Protein AF-A0A9D7F342-F1 (afdb_monomer_lite)

pLDDT: mean 77.35, std 21.82, range [33.12, 98.31]

Structure (mmCIF, N/CA/C/O backbone):
data_AF-A0A9D7F342-F1
#
_entry.id   AF-A0A9D7F342-F1
#
loop_
_atom_site.group_PDB
_atom_site.id
_atom_site.type_symbol
_atom_site.label_atom_id
_atom_site.label_alt_id
_atom_site.label_comp_id
_atom_site.label_asym_id
_atom_site.label_entity_id
_atom_site.label_seq_id
_atom_site.pdbx_PDB_ins_code
_atom_site.Cartn_x
_atom_site.Cartn_y
_atom_site.Cartn_z
_atom_site.occupancy
_atom_site.B_iso_or_equiv
_atom_site.auth_seq_id
_atom_site.auth_comp_id
_atom_site.auth_asym_id
_atom_site.auth_atom_id
_atom_site.pdbx_PDB_model_num
ATOM 1 N N . MET A 1 1 ? 7.014 39.399 67.902 1.00 36.41 1 MET A N 1
ATOM 2 C CA . MET A 1 1 ? 8.310 38.991 67.309 1.00 36.41 1 MET A CA 1
ATOM 3 C C . MET A 1 1 ? 8.480 37.497 67.532 1.00 36.41 1 MET A C 1
ATOM 5 O O . MET A 1 1 ? 8.178 37.095 68.648 1.00 36.41 1 MET A O 1
ATOM 9 N N . PRO A 1 2 ? 9.044 36.706 66.601 1.00 53.97 2 PRO A N 1
ATOM 10 C CA . PRO A 1 2 ? 9.090 36.770 65.129 1.00 53.97 2 PRO A CA 1
ATOM 11 C C . PRO A 1 2 ? 8.292 35.551 64.545 1.00 53.97 2 PRO A C 1
ATOM 13 O O . PRO A 1 2 ? 7.607 34.894 65.309 1.00 53.97 2 PRO A O 1
ATOM 16 N N . PHE A 1 3 ? 8.200 35.167 63.267 1.00 37.75 3 PHE A N 1
ATOM 17 C CA . PHE A 1 3 ? 9.040 35.309 62.081 1.00 37.75 3 PHE A CA 1
ATOM 18 C C . PHE A 1 3 ? 8.163 35.149 60.809 1.00 37.75 3 PHE A C 1
ATOM 20 O O . PHE A 1 3 ? 7.115 34.511 60.828 1.00 37.75 3 PHE A O 1
ATOM 27 N N . ARG A 1 4 ? 8.602 35.792 59.726 1.00 39.81 4 ARG A N 1
ATOM 28 C CA . ARG A 1 4 ? 7.971 35.987 58.405 1.00 39.81 4 ARG A CA 1
ATOM 29 C C . ARG A 1 4 ? 7.915 34.723 57.528 1.00 39.81 4 ARG A C 1
ATOM 31 O O . ARG A 1 4 ? 8.878 33.968 57.550 1.00 39.81 4 ARG A O 1
ATOM 38 N N . SER A 1 5 ? 6.919 34.625 56.633 1.00 41.38 5 SER A N 1
ATOM 39 C CA . SER A 1 5 ? 7.100 34.275 55.199 1.00 41.38 5 SER A CA 1
ATOM 40 C C . SER A 1 5 ? 5.763 34.318 54.414 1.00 41.38 5 SER A C 1
ATOM 42 O O . SER A 1 5 ? 4.791 33.730 54.890 1.00 41.38 5 SER A O 1
ATOM 44 N N . PRO A 1 6 ? 5.672 34.985 53.241 1.00 46.59 6 PRO A N 1
ATOM 45 C CA . PRO A 1 6 ? 4.480 34.994 52.394 1.00 46.59 6 PRO A CA 1
ATOM 46 C C . PRO A 1 6 ? 4.500 33.836 51.378 1.00 46.59 6 PRO A C 1
ATOM 48 O O . PRO A 1 6 ? 5.488 33.621 50.678 1.00 46.59 6 PRO A O 1
ATOM 51 N N . LEU A 1 7 ? 3.386 33.107 51.266 1.00 40.12 7 LEU A N 1
ATOM 52 C CA . LEU A 1 7 ? 3.164 32.107 50.218 1.00 40.12 7 LEU A CA 1
ATOM 53 C C . LEU A 1 7 ? 3.003 32.810 48.863 1.00 40.12 7 LEU A C 1
ATOM 55 O O . LEU A 1 7 ? 2.008 33.481 48.598 1.00 40.12 7 LEU A O 1
ATOM 59 N N . PHE A 1 8 ? 4.021 32.663 48.022 1.00 39.22 8 PHE A N 1
ATOM 60 C CA . PHE A 1 8 ? 4.074 33.149 46.650 1.00 39.22 8 PHE A CA 1
ATOM 61 C C . PHE A 1 8 ? 3.270 32.183 45.759 1.00 39.22 8 PHE A C 1
ATOM 63 O O . PHE A 1 8 ? 3.747 31.100 45.426 1.00 39.22 8 PHE A O 1
ATOM 70 N N . TYR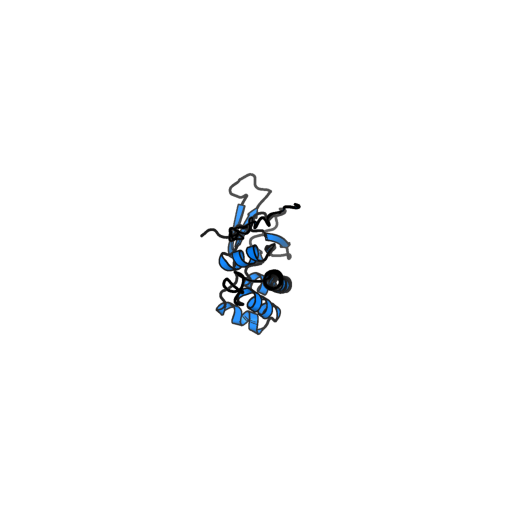 A 1 9 ? 2.033 32.539 45.404 1.00 34.66 9 TYR A N 1
ATOM 71 C CA . TYR A 1 9 ? 1.263 31.811 44.390 1.00 34.66 9 TYR A CA 1
ATOM 72 C C . TYR A 1 9 ? 1.824 32.148 43.004 1.00 34.66 9 TYR A C 1
ATOM 74 O O . TYR A 1 9 ? 1.570 33.224 42.465 1.00 34.66 9 TYR A O 1
ATOM 82 N N . TRP A 1 10 ? 2.582 31.227 42.411 1.00 35.66 10 TRP A N 1
ATOM 83 C CA . TRP A 1 10 ? 2.864 31.265 40.979 1.00 35.66 10 TRP A CA 1
ATOM 84 C C . TRP A 1 10 ? 1.613 30.823 40.212 1.00 35.66 10 TRP A C 1
ATOM 86 O O . TRP A 1 10 ? 1.302 29.638 40.130 1.00 35.66 10 TRP A O 1
ATOM 96 N N . LEU A 1 11 ? 0.900 31.790 39.635 1.00 37.50 11 LEU A N 1
ATOM 97 C CA . LEU A 1 11 ? -0.023 31.560 38.525 1.00 37.50 11 LEU A CA 1
ATOM 98 C C . LEU A 1 11 ? 0.813 31.207 37.286 1.00 37.50 11 LEU A C 1
ATOM 100 O O . LEU A 1 11 ? 1.276 32.087 36.563 1.00 37.50 11 LEU A O 1
ATOM 104 N N . LEU A 1 12 ? 1.026 29.915 37.042 1.00 37.03 12 LEU A N 1
ATOM 105 C CA . LEU A 1 12 ? 1.440 29.442 35.724 1.00 37.03 12 LEU A CA 1
ATOM 106 C C . LEU A 1 12 ? 0.206 29.453 34.820 1.00 37.03 12 LEU A C 1
ATOM 108 O O . LEU A 1 12 ? -0.571 28.503 34.779 1.00 37.03 12 LEU A O 1
ATOM 112 N N . ALA A 1 13 ? 0.024 30.559 34.102 1.00 41.50 13 ALA A N 1
ATOM 113 C CA . ALA A 1 13 ? -0.824 30.597 32.922 1.00 41.50 13 ALA A CA 1
ATOM 114 C C . ALA A 1 13 ? -0.181 29.703 31.849 1.00 41.50 13 ALA A C 1
ATOM 116 O O . ALA A 1 13 ? 0.681 30.138 31.084 1.00 41.50 13 ALA A O 1
ATOM 117 N N . GLY A 1 14 ? -0.562 28.426 31.836 1.00 33.12 14 GLY A N 1
ATOM 118 C CA . GLY A 1 14 ? -0.206 27.502 30.771 1.00 33.12 14 GLY A CA 1
ATOM 119 C C . GLY A 1 14 ? -0.876 27.951 29.480 1.00 33.12 14 GLY A C 1
ATOM 120 O O . GLY A 1 14 ? -2.090 27.837 29.329 1.00 33.12 14 GLY A O 1
ATOM 121 N N . ARG A 1 15 ? -0.092 28.477 28.538 1.00 43.72 15 ARG A N 1
ATOM 122 C CA . ARG A 1 15 ? -0.530 28.556 27.146 1.00 43.72 15 ARG A CA 1
ATOM 123 C C . ARG A 1 15 ? -0.599 27.127 26.619 1.00 43.72 15 ARG A C 1
ATOM 125 O O . ARG A 1 15 ? 0.435 26.529 26.339 1.00 43.72 15 ARG A O 1
ATOM 132 N N . ALA A 1 16 ? -1.813 26.596 26.508 1.00 37.03 16 ALA A N 1
ATOM 133 C CA . ALA A 1 16 ? -2.096 25.425 25.695 1.00 37.03 16 ALA A CA 1
ATOM 134 C C . ALA A 1 16 ? -1.838 25.805 24.230 1.00 37.03 16 ALA A C 1
ATOM 136 O O . ALA A 1 16 ? -2.689 26.371 23.551 1.00 37.03 16 ALA A O 1
ATOM 137 N N . GLY A 1 17 ? -0.608 25.591 23.772 1.00 38.41 17 GLY A N 1
ATOM 138 C CA . GLY A 1 17 ? -0.322 25.518 22.350 1.00 38.41 17 GLY A CA 1
ATOM 139 C C . GLY A 1 17 ? -0.681 24.115 21.895 1.00 38.41 17 GLY A C 1
ATOM 140 O O . GLY A 1 17 ? 0.026 23.174 22.244 1.00 38.41 17 GLY A O 1
ATOM 141 N N . ALA A 1 18 ? -1.771 23.970 21.145 1.00 37.34 18 ALA A N 1
ATOM 142 C CA . ALA A 1 18 ? -1.995 22.770 20.355 1.00 37.34 18 ALA A CA 1
ATOM 143 C C . ALA A 1 18 ? -0.819 22.646 19.372 1.00 37.34 18 ALA A C 1
ATOM 145 O O . ALA A 1 18 ? -0.684 23.455 18.453 1.00 37.34 18 ALA A O 1
ATOM 146 N N . GLN A 1 19 ? 0.092 21.701 19.611 1.00 39.69 19 GLN A N 1
ATOM 147 C CA . GLN A 1 19 ? 1.093 21.344 18.613 1.00 39.69 19 GLN A CA 1
ATOM 148 C C . GLN A 1 19 ? 0.386 20.528 17.535 1.00 39.69 19 GLN A C 1
ATOM 150 O O . GLN A 1 19 ? 0.073 19.357 17.733 1.00 39.69 19 GLN A O 1
ATOM 155 N N . SER A 1 20 ? 0.122 21.157 16.395 1.00 38.19 20 SER A N 1
ATOM 156 C CA . SER A 1 20 ? -0.262 20.453 15.179 1.00 38.19 20 SER A CA 1
ATOM 157 C C . SER A 1 20 ? 0.914 19.568 14.755 1.00 38.19 20 SER A C 1
ATOM 159 O O . SER A 1 20 ? 1.949 20.078 14.328 1.00 38.19 20 SER A O 1
ATOM 161 N N . TYR A 1 21 ? 0.790 18.249 14.909 1.00 44.31 21 TYR A N 1
ATOM 162 C CA . TYR A 1 21 ? 1.766 17.296 14.383 1.00 44.31 21 TYR A CA 1
ATOM 163 C C . TYR A 1 21 ? 1.600 17.215 12.862 1.00 44.31 21 TYR A C 1
ATOM 165 O O . TYR A 1 21 ? 0.780 16.462 12.349 1.00 44.31 21 TYR A O 1
ATOM 173 N N . THR A 1 22 ? 2.343 18.040 12.130 1.00 46.34 22 THR A N 1
ATOM 174 C CA . THR A 1 22 ? 2.624 17.790 10.713 1.00 46.34 22 THR A CA 1
ATOM 175 C C . THR A 1 22 ? 3.783 16.801 10.637 1.00 46.34 22 THR A C 1
ATOM 177 O O . THR A 1 22 ? 4.829 17.105 11.220 1.00 46.34 22 THR A O 1
ATOM 180 N N . PRO A 1 23 ? 3.658 15.652 9.943 1.00 49.69 23 PRO A N 1
ATOM 181 C CA . PRO A 1 23 ? 4.808 14.793 9.696 1.00 49.69 23 PRO A CA 1
ATOM 182 C C . PRO A 1 23 ? 5.864 15.623 8.960 1.00 49.69 23 PRO A C 1
ATOM 184 O O . PRO A 1 23 ? 5.643 16.094 7.847 1.00 49.69 23 PRO A O 1
ATOM 187 N N . GLU A 1 24 ? 7.006 15.849 9.610 1.00 58.03 24 GLU A N 1
ATOM 188 C CA . GLU A 1 24 ? 8.089 16.695 9.090 1.00 58.03 24 GLU A CA 1
ATOM 189 C C . GLU A 1 24 ? 8.656 16.137 7.767 1.00 58.03 24 GLU A C 1
ATOM 191 O O . GLU A 1 24 ? 9.284 16.856 6.989 1.00 58.03 24 GLU A O 1
ATOM 196 N N . LYS A 1 25 ? 8.394 14.852 7.477 1.00 80.12 25 LYS A N 1
ATOM 197 C CA . LYS A 1 25 ? 8.821 14.160 6.264 1.00 80.12 25 LYS A CA 1
ATOM 198 C C . LYS A 1 25 ? 7.955 12.922 6.005 1.00 80.12 25 LYS A C 1
ATOM 200 O O . LYS A 1 25 ? 7.837 12.071 6.874 1.00 80.12 25 LYS A O 1
ATOM 205 N N . LEU A 1 26 ? 7.408 12.800 4.795 1.00 86.06 26 LEU A N 1
ATOM 206 C CA . LEU A 1 26 ? 6.781 11.565 4.311 1.00 86.06 26 LEU A CA 1
ATOM 207 C C . LEU A 1 26 ? 7.873 10.638 3.761 1.00 86.06 26 LEU A C 1
ATOM 209 O O . LEU A 1 26 ? 8.695 11.069 2.944 1.00 86.06 26 LEU A O 1
ATOM 213 N N . GLU A 1 27 ? 7.904 9.384 4.208 1.00 88.94 27 GLU A N 1
ATOM 214 C CA . GLU A 1 27 ? 8.979 8.442 3.884 1.00 88.94 27 GLU A CA 1
ATOM 215 C C . GLU A 1 27 ? 8.458 7.070 3.456 1.00 88.94 27 GLU A C 1
ATOM 217 O O . GLU A 1 27 ? 7.473 6.549 3.980 1.00 88.94 27 GLU A O 1
ATOM 222 N N . VAL A 1 28 ? 9.144 6.473 2.478 1.00 90.44 28 VAL A N 1
ATOM 223 C CA . VAL A 1 28 ? 8.798 5.167 1.923 1.00 90.44 28 VAL A CA 1
ATOM 224 C C . VAL A 1 28 ? 10.071 4.379 1.620 1.00 90.44 28 VAL A C 1
ATOM 226 O O . VAL A 1 28 ? 10.990 4.897 0.983 1.00 90.44 28 VAL A O 1
ATOM 229 N N . ALA A 1 29 ? 10.115 3.121 2.048 1.00 91.69 29 ALA A N 1
ATOM 230 C CA . ALA A 1 29 ? 11.133 2.157 1.651 1.00 91.69 29 ALA A CA 1
ATOM 231 C C . ALA A 1 29 ? 10.687 1.432 0.378 1.00 91.69 29 ALA A C 1
ATOM 233 O O . ALA A 1 29 ? 9.518 1.079 0.255 1.00 91.69 29 ALA A O 1
ATOM 234 N N . VAL A 1 30 ? 11.602 1.198 -0.564 1.00 90.00 30 VAL A N 1
ATOM 235 C CA . VAL A 1 30 ? 11.285 0.579 -1.860 1.00 90.00 30 VAL A CA 1
ATOM 236 C C . VAL A 1 30 ? 12.187 -0.623 -2.103 1.00 90.00 30 VAL A C 1
ATOM 238 O O . VAL A 1 30 ? 13.392 -0.562 -1.856 1.00 90.00 30 VAL A O 1
ATOM 241 N N . SER A 1 31 ? 11.611 -1.703 -2.622 1.00 89.88 31 SER A N 1
ATOM 242 C CA . SER A 1 31 ? 12.319 -2.892 -3.087 1.00 89.88 31 SER A CA 1
ATOM 243 C C . SER A 1 31 ? 11.828 -3.292 -4.479 1.00 89.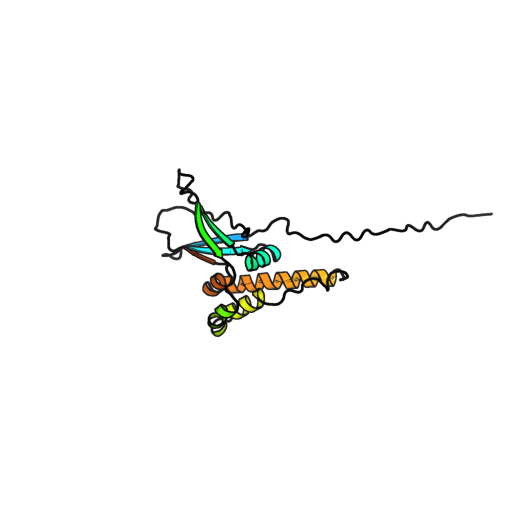88 31 SER A C 1
ATOM 245 O O . SER A 1 31 ? 10.709 -2.975 -4.885 1.00 89.88 31 SER A O 1
ATOM 247 N N . ALA A 1 32 ? 12.688 -3.960 -5.242 1.00 88.88 32 ALA A N 1
ATOM 248 C CA . ALA A 1 32 ? 12.338 -4.475 -6.557 1.00 88.88 32 ALA A CA 1
ATOM 249 C C . ALA A 1 32 ? 12.991 -5.838 -6.782 1.00 88.88 32 ALA A C 1
ATOM 251 O O . ALA A 1 32 ? 14.147 -6.045 -6.410 1.00 88.88 32 ALA A O 1
ATOM 252 N N . ILE A 1 33 ? 12.248 -6.757 -7.394 1.00 88.00 33 ILE A N 1
ATOM 253 C CA . ILE A 1 33 ? 12.701 -8.110 -7.725 1.00 88.00 33 ILE A CA 1
ATOM 254 C C . ILE A 1 33 ? 12.341 -8.399 -9.182 1.00 88.00 33 ILE A C 1
ATOM 256 O O . ILE A 1 33 ? 11.261 -8.043 -9.644 1.00 88.00 33 ILE A O 1
ATOM 260 N N . TYR A 1 34 ? 13.248 -9.049 -9.907 1.00 86.88 34 TYR A N 1
ATOM 261 C CA . TYR A 1 34 ? 12.991 -9.558 -11.251 1.00 86.88 34 TYR A CA 1
ATOM 262 C C . TYR A 1 34 ? 12.573 -11.029 -11.170 1.00 86.88 34 TYR A C 1
ATOM 264 O O . TYR A 1 34 ? 13.331 -11.847 -10.649 1.00 86.88 34 TYR A O 1
ATOM 272 N N . ASP A 1 35 ? 11.391 -11.369 -11.684 1.00 84.19 35 ASP A N 1
ATOM 273 C CA . ASP A 1 35 ? 10.833 -12.733 -11.625 1.00 84.19 35 ASP A CA 1
ATOM 274 C C . ASP A 1 35 ? 11.220 -13.615 -12.833 1.00 84.19 35 ASP A C 1
ATOM 276 O O . ASP A 1 35 ? 10.801 -14.766 -12.939 1.00 84.19 35 ASP A O 1
ATOM 280 N N . GLY A 1 36 ? 12.035 -13.082 -13.750 1.00 83.31 36 GLY A N 1
ATOM 281 C CA . GLY A 1 36 ? 12.408 -13.730 -15.010 1.00 83.31 36 GLY A CA 1
ATOM 282 C C . GLY A 1 36 ? 11.668 -13.187 -16.235 1.00 83.31 36 GLY A C 1
ATOM 283 O O . GLY A 1 36 ? 12.151 -13.379 -17.351 1.00 83.31 36 GLY A O 1
ATOM 284 N N . SER A 1 37 ? 10.564 -12.461 -16.040 1.00 85.31 37 SER A N 1
ATOM 285 C CA . SER A 1 37 ? 9.804 -11.790 -17.104 1.00 85.31 37 SER A CA 1
ATOM 286 C C . SER A 1 37 ? 9.562 -10.312 -16.797 1.00 85.31 37 SER A C 1
ATOM 288 O O . SER A 1 37 ? 9.781 -9.471 -17.664 1.00 85.31 37 SER A O 1
ATOM 290 N N . ASN A 1 38 ? 9.202 -9.992 -15.557 1.00 87.12 38 ASN A N 1
ATOM 291 C CA . ASN A 1 38 ? 8.777 -8.673 -15.109 1.00 87.12 38 ASN A CA 1
ATOM 292 C C . ASN A 1 38 ? 9.623 -8.197 -13.926 1.00 87.12 38 ASN A C 1
ATOM 294 O O . ASN A 1 38 ? 10.232 -8.991 -13.200 1.00 87.12 38 ASN A O 1
ATOM 298 N N . VAL A 1 39 ? 9.634 -6.883 -13.706 1.00 89.25 39 VAL A N 1
ATOM 299 C CA . VAL A 1 39 ? 10.166 -6.295 -12.473 1.00 89.25 39 VAL A CA 1
ATOM 300 C C . VAL A 1 39 ? 8.999 -5.983 -11.547 1.00 89.25 39 VAL A C 1
ATOM 302 O O . VAL A 1 39 ? 8.176 -5.116 -11.831 1.00 89.25 39 VAL A O 1
ATOM 305 N N . ILE A 1 40 ? 8.937 -6.688 -10.425 1.00 92.00 40 ILE A N 1
ATOM 306 C CA . ILE A 1 40 ? 7.962 -6.454 -9.367 1.00 92.00 40 ILE A CA 1
ATOM 307 C C . ILE A 1 40 ? 8.564 -5.440 -8.408 1.00 92.00 40 ILE A C 1
ATOM 309 O O . ILE A 1 40 ? 9.588 -5.698 -7.775 1.00 92.00 40 ILE A O 1
ATOM 313 N N . VAL A 1 41 ? 7.918 -4.289 -8.303 1.00 92.88 41 VAL A N 1
ATOM 314 C CA . VAL A 1 41 ? 8.282 -3.213 -7.392 1.00 92.88 41 VAL A CA 1
ATOM 315 C C . VAL A 1 41 ? 7.318 -3.222 -6.218 1.00 92.88 41 VAL A C 1
ATOM 317 O O . VAL A 1 41 ? 6.107 -3.262 -6.422 1.00 92.88 41 VAL A O 1
ATOM 320 N N . ARG A 1 42 ? 7.846 -3.138 -4.998 1.00 94.25 42 ARG A N 1
ATOM 321 C CA . ARG A 1 42 ? 7.068 -2.983 -3.767 1.00 94.25 42 ARG A CA 1
ATOM 322 C C . ARG A 1 42 ? 7.589 -1.822 -2.949 1.00 94.25 42 ARG A C 1
ATOM 324 O O . ARG A 1 42 ? 8.780 -1.508 -2.985 1.00 94.25 42 ARG A O 1
ATOM 331 N N . TRP A 1 43 ? 6.705 -1.196 -2.189 1.00 95.56 43 TRP A N 1
ATOM 332 C CA . TRP A 1 43 ? 7.101 -0.160 -1.253 1.00 95.56 43 TRP A CA 1
ATOM 333 C C . TRP A 1 43 ? 6.307 -0.218 0.043 1.00 95.56 43 TRP A C 1
ATOM 335 O O . TRP A 1 43 ? 5.176 -0.688 0.088 1.00 95.56 43 TRP A O 1
ATOM 345 N N . ALA A 1 44 ? 6.934 0.267 1.109 1.00 95.88 44 ALA A N 1
ATOM 346 C CA . ALA A 1 44 ? 6.384 0.291 2.452 1.00 95.88 44 ALA A CA 1
ATOM 347 C C . ALA A 1 44 ? 6.579 1.692 3.049 1.00 95.88 44 ALA A C 1
ATOM 349 O O . ALA A 1 44 ? 7.724 2.125 3.219 1.00 95.88 44 ALA A O 1
ATOM 350 N N . PRO A 1 45 ? 5.499 2.427 3.359 1.00 95.25 45 PRO A N 1
ATOM 351 C CA . PRO A 1 45 ? 5.589 3.704 4.063 1.00 95.25 45 PRO A CA 1
ATOM 352 C C . PRO A 1 45 ? 6.191 3.504 5.451 1.00 95.25 45 PRO A C 1
ATOM 354 O O . PRO A 1 45 ? 5.882 2.511 6.108 1.00 95.25 45 PRO A O 1
ATOM 357 N N . ALA A 1 46 ? 7.051 4.420 5.893 1.00 92.38 46 ALA A N 1
ATOM 358 C CA . ALA A 1 46 ? 7.847 4.245 7.110 1.00 92.38 46 ALA A CA 1
ATOM 359 C C . ALA A 1 46 ? 7.017 4.306 8.405 1.00 92.38 46 ALA A C 1
ATOM 361 O O . ALA A 1 46 ? 7.356 3.647 9.386 1.00 92.38 46 ALA A O 1
ATOM 362 N N . ASP A 1 47 ? 5.919 5.059 8.384 1.00 92.56 47 ASP A N 1
ATOM 363 C CA . ASP A 1 47 ? 5.059 5.348 9.529 1.00 92.56 47 ASP A CA 1
ATOM 364 C C . ASP A 1 47 ? 3.590 5.493 9.103 1.00 92.56 47 ASP A C 1
ATOM 366 O O . ASP A 1 47 ? 3.257 5.487 7.910 1.00 92.56 47 ASP A O 1
ATOM 370 N N . TYR A 1 48 ? 2.697 5.567 10.095 1.00 92.56 48 TYR A N 1
ATOM 371 C CA . TYR A 1 48 ? 1.256 5.687 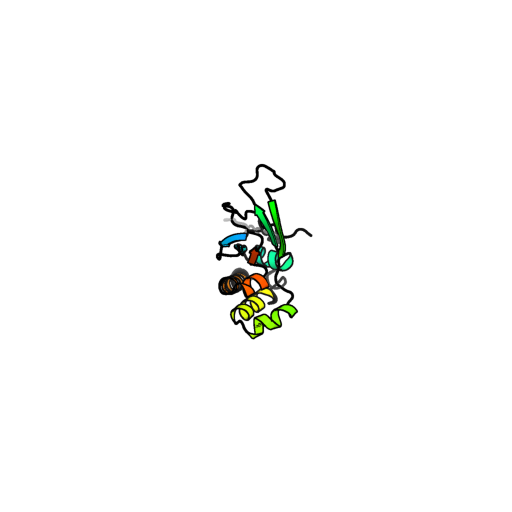9.875 1.00 92.56 48 TYR A CA 1
ATOM 372 C C . TYR A 1 48 ? 0.880 6.909 9.038 1.00 92.56 48 TYR A C 1
ATOM 374 O O . TYR A 1 48 ? 0.035 6.785 8.158 1.00 92.56 48 TYR A O 1
ATOM 382 N N . GLU A 1 49 ? 1.510 8.063 9.260 1.00 90.81 49 GLU A N 1
ATOM 383 C CA . GLU A 1 49 ? 1.173 9.278 8.515 1.00 90.81 49 GLU A CA 1
ATOM 384 C C . GLU A 1 49 ? 1.549 9.153 7.036 1.00 90.81 49 GLU A C 1
ATOM 386 O O . GLU A 1 49 ? 0.757 9.489 6.158 1.00 90.81 49 GLU A O 1
ATOM 391 N N . SER A 1 50 ? 2.721 8.589 6.740 1.00 92.69 50 SER A N 1
ATOM 392 C CA . SER A 1 50 ? 3.169 8.293 5.376 1.00 92.69 50 SER A CA 1
ATOM 393 C C . SER A 1 50 ? 2.255 7.286 4.677 1.00 92.69 50 SER A C 1
ATOM 395 O O . SER A 1 50 ? 2.004 7.394 3.473 1.00 92.69 50 SER A O 1
ATOM 397 N N . TRP A 1 51 ? 1.752 6.300 5.421 1.00 94.69 51 TRP A N 1
ATOM 398 C CA . TRP A 1 51 ? 0.805 5.311 4.912 1.00 94.69 51 TRP A CA 1
ATOM 399 C C . TRP A 1 51 ? -0.572 5.916 4.655 1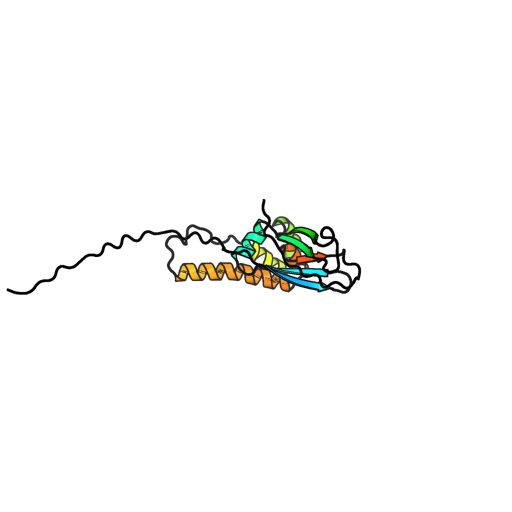.00 94.69 51 TRP A C 1
ATOM 401 O O . TRP A 1 51 ? -1.082 5.802 3.544 1.00 94.69 51 TRP A O 1
ATOM 411 N N . LYS A 1 52 ? -1.132 6.636 5.629 1.00 93.06 52 LYS A N 1
ATOM 412 C CA . LYS A 1 52 ? -2.416 7.324 5.501 1.00 93.06 52 LYS A CA 1
ATOM 413 C C . LYS A 1 52 ? -2.395 8.316 4.339 1.00 93.06 52 LYS A C 1
ATOM 415 O O . LYS A 1 52 ? -3.282 8.285 3.489 1.00 93.06 52 LYS A O 1
ATOM 420 N N . TRP A 1 53 ? -1.353 9.143 4.258 1.00 92.12 53 TRP A N 1
ATOM 421 C CA . TRP A 1 53 ? -1.196 10.095 3.163 1.00 92.12 53 TRP A CA 1
ATOM 422 C C . TRP A 1 53 ? -1.158 9.392 1.806 1.00 92.12 53 TRP A C 1
ATOM 424 O O . TRP A 1 53 ? -1.782 9.846 0.848 1.00 92.12 53 TRP A O 1
ATOM 434 N N . GLY A 1 54 ? -0.423 8.283 1.712 1.00 93.62 54 GLY A N 1
ATOM 435 C CA . GLY A 1 54 ? -0.343 7.492 0.491 1.00 93.62 54 GLY A CA 1
ATOM 436 C C . GLY A 1 54 ? -1.649 6.789 0.124 1.00 93.62 54 GLY A C 1
ATOM 437 O O . GLY A 1 54 ? -1.965 6.712 -1.058 1.00 93.62 54 GLY A O 1
ATOM 438 N N . ASN A 1 55 ? -2.451 6.362 1.100 1.00 94.75 55 ASN A N 1
ATOM 439 C CA . ASN A 1 55 ? -3.788 5.831 0.834 1.00 94.75 55 ASN A CA 1
ATOM 440 C C . ASN A 1 55 ? -4.713 6.903 0.236 1.00 94.75 55 ASN A C 1
ATOM 442 O O . ASN A 1 55 ? -5.481 6.625 -0.682 1.00 94.75 55 ASN A O 1
ATOM 446 N N . GLU A 1 56 ? -4.612 8.142 0.716 1.00 92.81 56 GLU A N 1
ATOM 447 C CA . GLU A 1 56 ? -5.454 9.253 0.265 1.00 92.81 56 GLU A CA 1
ATOM 448 C C . GLU A 1 56 ? -5.022 9.797 -1.113 1.00 92.81 56 GLU A C 1
ATOM 450 O O . GLU A 1 56 ? -5.832 9.921 -2.040 1.00 92.81 56 GLU A O 1
ATOM 455 N N . HIS A 1 57 ? -3.725 10.070 -1.275 1.00 92.44 57 HIS A N 1
ATOM 456 C CA . HIS A 1 57 ? -3.174 10.799 -2.425 1.00 92.44 57 HIS A CA 1
ATOM 457 C C . HIS A 1 57 ? -2.497 9.899 -3.464 1.00 92.44 57 HIS A C 1
ATOM 459 O O . HIS A 1 57 ? -2.277 10.307 -4.607 1.00 92.44 57 HIS A O 1
ATOM 465 N N . GLY A 1 58 ? -2.151 8.675 -3.081 1.00 93.06 58 GLY A N 1
ATOM 466 C CA . GLY A 1 58 ? -1.398 7.746 -3.905 1.00 93.06 58 GLY A CA 1
ATOM 467 C C . GLY A 1 58 ? 0.076 8.075 -4.074 1.00 93.06 58 GLY A C 1
ATOM 468 O O . GLY A 1 58 ? 0.620 9.076 -3.594 1.00 93.06 58 GLY A O 1
ATOM 469 N N . TYR A 1 59 ? 0.723 7.190 -4.820 1.00 92.88 59 TYR A N 1
ATOM 470 C CA . TYR A 1 59 ? 2.144 7.210 -5.101 1.00 92.88 59 TYR A CA 1
ATOM 471 C C . TYR A 1 59 ? 2.416 7.470 -6.584 1.00 92.88 59 TYR A C 1
ATOM 473 O O . TYR A 1 59 ? 1.631 7.129 -7.476 1.00 92.88 59 TYR A O 1
ATOM 481 N N . THR A 1 60 ? 3.573 8.074 -6.851 1.00 91.38 60 THR A N 1
ATOM 482 C CA . THR A 1 60 ? 4.140 8.186 -8.198 1.00 91.38 60 THR A CA 1
ATOM 483 C C . THR A 1 60 ? 5.429 7.391 -8.271 1.00 91.38 60 THR A C 1
ATOM 485 O O . THR A 1 60 ? 6.371 7.674 -7.533 1.00 91.38 60 THR A O 1
ATOM 488 N N . LEU A 1 61 ? 5.476 6.430 -9.191 1.00 89.50 61 LEU A N 1
ATOM 489 C CA . LEU A 1 61 ? 6.626 5.563 -9.391 1.00 89.50 61 LEU A CA 1
ATOM 490 C C . LEU A 1 61 ? 7.471 6.059 -10.566 1.00 89.50 61 LEU A C 1
ATOM 492 O O . LEU A 1 61 ? 6.982 6.197 -11.691 1.00 89.50 61 LEU A O 1
ATOM 496 N N . VAL A 1 62 ? 8.755 6.301 -10.303 1.00 86.44 62 VAL A N 1
ATOM 497 C CA . VAL A 1 62 ? 9.732 6.750 -11.302 1.00 86.44 62 VAL A CA 1
ATOM 498 C C . VAL A 1 62 ? 10.932 5.812 -11.303 1.00 86.44 62 VAL A C 1
ATOM 500 O O . VAL A 1 62 ? 11.601 5.646 -10.283 1.00 86.44 62 VAL A O 1
ATOM 503 N N . ARG A 1 63 ? 11.228 5.236 -12.467 1.00 83.44 63 ARG A N 1
ATOM 504 C CA . ARG A 1 63 ? 12.439 4.461 -12.738 1.00 83.44 63 ARG A CA 1
ATOM 505 C C . ARG A 1 63 ? 13.579 5.394 -13.114 1.00 83.44 63 ARG A C 1
ATOM 507 O O . ARG A 1 63 ? 13.397 6.289 -13.938 1.00 83.44 63 ARG A O 1
ATOM 514 N N . ILE A 1 64 ? 14.751 5.153 -12.532 1.00 80.00 64 ILE A N 1
ATOM 515 C CA . ILE A 1 64 ? 15.977 5.880 -12.857 1.00 80.00 64 ILE A CA 1
ATOM 516 C C . ILE A 1 64 ? 16.908 4.951 -13.635 1.00 80.00 64 ILE A C 1
ATOM 518 O O . ILE A 1 64 ? 17.349 3.936 -13.099 1.00 80.00 64 ILE A O 1
ATOM 522 N N . ASN A 1 65 ? 17.218 5.316 -14.877 1.00 75.75 65 ASN A N 1
ATOM 523 C CA . ASN A 1 65 ? 18.172 4.604 -15.721 1.00 75.75 65 ASN A CA 1
ATOM 524 C C . ASN A 1 65 ? 19.565 5.213 -15.522 1.00 75.75 65 ASN A C 1
ATOM 526 O O . ASN A 1 65 ? 19.816 6.350 -15.928 1.00 75.75 65 ASN A O 1
ATOM 530 N N . THR A 1 66 ? 20.476 4.470 -14.895 1.00 71.62 66 THR A N 1
ATOM 531 C CA . THR A 1 66 ? 21.837 4.949 -14.594 1.00 71.62 66 THR A CA 1
ATOM 532 C C . THR A 1 66 ? 22.747 5.004 -15.816 1.00 71.62 66 THR A C 1
ATOM 534 O O . THR A 1 66 ? 23.678 5.801 -15.831 1.00 71.62 66 THR A O 1
ATOM 537 N N . ASP A 1 67 ? 22.445 4.218 -16.850 1.00 68.00 67 ASP A N 1
ATOM 538 C CA . ASP A 1 67 ? 23.294 4.064 -18.040 1.00 68.00 67 ASP A CA 1
ATOM 539 C C . ASP A 1 67 ? 23.006 5.117 -19.126 1.00 68.00 67 ASP A C 1
ATOM 541 O O . ASP A 1 67 ? 23.605 5.095 -20.199 1.00 68.00 67 ASP A O 1
ATOM 545 N N . SER A 1 68 ? 22.074 6.043 -18.871 1.00 63.31 68 SER A N 1
ATOM 546 C CA . SER A 1 68 ? 21.725 7.102 -19.818 1.00 63.31 68 SER A CA 1
ATOM 547 C C . SER A 1 68 ? 22.576 8.359 -19.623 1.00 63.31 68 SER A C 1
ATOM 549 O O . SER A 1 68 ? 22.531 9.016 -18.571 1.00 63.31 68 SER A O 1
ATOM 551 N N . GLU A 1 69 ? 23.282 8.756 -20.686 1.00 65.31 69 GLU A N 1
ATOM 552 C CA . GLU A 1 69 ? 23.948 10.061 -20.776 1.00 65.31 69 GLU A CA 1
ATOM 553 C C . GLU A 1 69 ? 22.950 11.216 -20.975 1.00 65.31 69 GLU A C 1
ATOM 555 O O . GLU A 1 69 ? 23.215 12.340 -20.547 1.00 65.31 69 GLU A O 1
ATOM 560 N N . SER A 1 70 ? 21.765 10.943 -21.535 1.00 64.50 70 SER A N 1
ATOM 561 C CA . SER A 1 70 ? 20.688 11.929 -21.680 1.00 64.50 70 SER A CA 1
ATOM 562 C C . SER A 1 70 ? 19.881 12.042 -20.376 1.00 64.50 70 SER A C 1
ATOM 564 O O . SER A 1 70 ? 19.505 11.040 -19.758 1.00 64.50 70 SER A O 1
ATOM 566 N N . THR A 1 71 ? 19.596 13.269 -19.931 1.00 62.09 71 THR A N 1
ATOM 567 C CA . THR A 1 71 ? 18.749 13.531 -18.750 1.00 62.09 71 THR A CA 1
ATOM 568 C C . THR A 1 71 ? 17.283 13.174 -18.984 1.00 62.09 71 THR A C 1
ATOM 570 O O . THR A 1 71 ? 16.573 12.886 -18.022 1.00 62.09 71 THR A O 1
ATOM 573 N N . GLN A 1 72 ? 16.837 13.165 -20.241 1.00 60.38 72 GLN A N 1
ATOM 574 C CA . GLN A 1 72 ? 15.454 12.886 -20.620 1.00 60.38 72 GLN A CA 1
ATOM 575 C C . GLN A 1 72 ? 15.135 11.383 -20.569 1.00 60.38 72 GLN A C 1
ATOM 577 O O . GLN A 1 72 ? 14.062 11.014 -20.107 1.00 60.38 72 GLN A O 1
ATOM 582 N N . ASP A 1 73 ? 16.096 10.516 -20.907 1.00 62.28 73 ASP A N 1
ATOM 583 C CA . ASP A 1 73 ? 15.946 9.053 -20.801 1.00 62.28 73 ASP A CA 1
ATOM 584 C C . ASP A 1 73 ? 16.334 8.513 -19.412 1.00 62.28 73 ASP A C 1
ATOM 586 O O . ASP A 1 73 ? 16.189 7.322 -19.120 1.00 62.28 73 ASP A O 1
ATOM 590 N N . ARG A 1 74 ? 16.831 9.393 -18.532 1.00 73.25 74 ARG A N 1
ATOM 591 C CA . ARG A 1 74 ? 17.254 9.042 -17.172 1.00 73.25 74 ARG A CA 1
ATOM 592 C C . ARG A 1 74 ? 16.078 8.762 -16.243 1.00 73.25 74 ARG A C 1
ATOM 594 O O . ARG A 1 74 ? 16.241 7.951 -15.341 1.00 73.25 74 ARG A O 1
ATOM 601 N N . TYR A 1 75 ? 14.924 9.399 -16.442 1.00 77.69 75 TYR A N 1
ATOM 602 C CA . TYR A 1 75 ? 13.749 9.243 -15.580 1.00 77.69 75 TYR A CA 1
ATOM 603 C C . TYR A 1 75 ? 12.541 8.780 -16.391 1.00 77.69 75 TYR A C 1
ATOM 605 O O . TYR A 1 75 ? 12.003 9.534 -17.195 1.00 77.69 75 TYR A O 1
ATOM 613 N N . ALA A 1 76 ? 12.072 7.561 -16.139 1.00 81.75 76 ALA A N 1
ATOM 614 C CA . ALA A 1 76 ? 10.853 7.033 -16.740 1.00 81.75 76 ALA A CA 1
ATOM 615 C C . ALA A 1 76 ? 9.752 6.935 -15.679 1.00 81.75 76 ALA A C 1
ATOM 617 O O . ALA A 1 76 ? 9.882 6.198 -14.703 1.00 81.75 76 ALA A O 1
ATOM 618 N N . LYS A 1 77 ? 8.658 7.679 -15.858 1.00 85.69 77 LYS A N 1
ATOM 619 C CA . LYS A 1 77 ? 7.471 7.559 -15.003 1.00 85.69 77 LYS A CA 1
ATOM 620 C C . LYS A 1 77 ? 6.755 6.249 -15.343 1.00 85.69 77 LYS A C 1
ATOM 622 O O . LYS A 1 77 ? 6.267 6.102 -16.457 1.00 85.69 77 LYS A O 1
ATOM 627 N N . LEU A 1 78 ? 6.715 5.316 -14.392 1.00 84.88 78 LEU A N 1
ATOM 628 C CA . LEU A 1 78 ? 6.077 4.005 -14.562 1.00 84.88 78 LEU A CA 1
ATOM 629 C C . LEU A 1 78 ? 4.582 4.048 -14.225 1.00 84.88 78 LEU A C 1
ATOM 631 O O . LEU A 1 78 ? 3.783 3.384 -14.872 1.00 84.88 78 LEU A O 1
ATOM 635 N N . GLY A 1 79 ? 4.201 4.866 -13.241 1.00 85.19 79 GLY A N 1
ATOM 636 C CA . GLY A 1 79 ? 2.811 5.021 -12.820 1.00 85.19 79 GLY A CA 1
ATOM 637 C C . GLY A 1 79 ? 2.605 6.236 -11.917 1.00 85.19 79 GLY A C 1
ATOM 638 O O . GLY A 1 79 ? 3.557 6.772 -11.344 1.00 85.19 79 GLY A O 1
ATOM 639 N N . SER A 1 80 ? 1.360 6.694 -11.801 1.00 89.75 80 SER A N 1
ATOM 640 C CA . SER A 1 80 ? 0.936 7.721 -10.838 1.00 89.75 80 SER A CA 1
ATOM 641 C C . SER A 1 80 ? -0.481 7.480 -10.364 1.00 89.75 80 SER A C 1
ATOM 643 O O . SER A 1 80 ? -1.254 6.857 -11.084 1.00 89.75 80 SER A O 1
ATOM 645 N N . GLY A 1 81 ? -0.815 8.032 -9.196 1.00 90.19 81 GLY A N 1
ATOM 646 C CA . GLY A 1 81 ? -2.113 7.800 -8.569 1.00 90.19 81 GLY A CA 1
ATOM 647 C C . GLY A 1 81 ? -2.250 6.361 -8.078 1.00 90.19 81 GLY A C 1
ATOM 648 O O . GLY A 1 81 ? -3.358 5.850 -8.002 1.00 90.19 81 GLY A O 1
ATOM 649 N N . LEU A 1 82 ? -1.122 5.701 -7.788 1.00 94.75 82 LEU A N 1
ATOM 650 C CA . LEU A 1 82 ? -1.093 4.343 -7.259 1.00 94.75 82 LEU A CA 1
ATOM 651 C C . LEU A 1 82 ? -1.554 4.421 -5.805 1.00 94.75 82 LEU A C 1
ATOM 653 O O . LEU A 1 82 ? -0.786 4.850 -4.954 1.00 94.75 82 LEU A O 1
ATOM 657 N N . LYS A 1 83 ? -2.813 4.107 -5.537 1.00 95.88 83 LYS A N 1
ATOM 658 C CA . LYS A 1 83 ? -3.427 4.145 -4.206 1.00 95.88 83 LYS A CA 1
ATOM 659 C C . LYS A 1 83 ? -4.353 2.938 -4.051 1.00 95.88 83 LYS A C 1
ATOM 661 O O . LYS A 1 83 ? -4.547 2.240 -5.051 1.00 95.88 83 LYS A O 1
ATOM 666 N N . PRO A 1 84 ? -4.900 2.676 -2.854 1.00 97.56 84 PRO A N 1
ATOM 667 C CA . PRO A 1 84 ? -5.864 1.610 -2.680 1.00 97.56 84 PRO A CA 1
ATOM 668 C C . PRO A 1 84 ? -6.988 1.691 -3.711 1.00 97.56 84 PRO A C 1
ATOM 670 O O . PRO A 1 84 ? -7.477 2.785 -4.018 1.00 97.56 84 PRO A O 1
ATOM 673 N N . LEU A 1 85 ? -7.387 0.536 -4.240 1.00 97.25 85 LEU A N 1
ATOM 674 C CA . LEU A 1 85 ? -8.575 0.441 -5.081 1.00 97.25 85 LEU A CA 1
ATOM 675 C C . LEU A 1 85 ? -9.787 0.990 -4.319 1.00 97.25 85 LEU A C 1
ATOM 677 O O . LEU A 1 85 ? -9.824 0.857 -3.093 1.00 97.25 85 LEU A O 1
ATOM 681 N N . PRO A 1 86 ? -10.777 1.580 -5.007 1.00 95.56 86 PRO A N 1
ATOM 682 C CA . PRO A 1 86 ? -12.054 1.928 -4.393 1.00 95.56 86 PRO A CA 1
ATOM 683 C C . PRO A 1 86 ? -12.663 0.726 -3.670 1.00 95.56 86 PRO A C 1
ATOM 685 O O . PRO A 1 86 ? -12.533 -0.398 -4.148 1.00 95.56 86 PRO A O 1
ATOM 688 N N . GLU A 1 87 ? -13.348 0.963 -2.550 1.00 94.25 87 GLU A N 1
ATOM 689 C CA . GLU A 1 87 ? -13.910 -0.085 -1.682 1.00 94.25 87 GLU A CA 1
ATOM 690 C C . GLU A 1 87 ? -14.727 -1.135 -2.462 1.00 94.25 87 GLU A C 1
ATOM 692 O O . GLU A 1 87 ? -14.565 -2.335 -2.259 1.00 94.25 87 GLU A O 1
ATOM 697 N N . GLU A 1 88 ? -15.524 -0.687 -3.435 1.00 94.06 88 GLU A N 1
ATOM 698 C CA . GLU A 1 88 ? -16.358 -1.527 -4.307 1.00 94.06 88 GLU A CA 1
ATOM 699 C C . GLU A 1 88 ? -15.546 -2.531 -5.148 1.00 94.06 88 GLU A C 1
ATOM 701 O O . GLU A 1 88 ? -16.004 -3.637 -5.427 1.00 94.06 88 GLU A O 1
ATOM 706 N N . GLU A 1 89 ? -14.315 -2.186 -5.528 1.00 95.69 89 GLU A N 1
ATOM 707 C CA . GLU A 1 89 ? -13.457 -3.038 -6.359 1.00 95.69 89 GLU A CA 1
ATOM 708 C C . GLU A 1 89 ? -12.761 -4.150 -5.550 1.00 95.69 89 GLU A C 1
ATOM 710 O O . GLU A 1 89 ? -12.215 -5.094 -6.130 1.00 95.69 89 GLU A O 1
ATOM 715 N N . TRP A 1 90 ? -12.820 -4.100 -4.213 1.00 96.38 90 TRP A N 1
ATOM 716 C CA . TRP A 1 90 ? -12.245 -5.129 -3.341 1.00 96.38 90 TRP A CA 1
ATOM 717 C C . TRP A 1 90 ? -13.109 -6.383 -3.205 1.00 96.38 90 TRP A C 1
ATOM 719 O O . TRP A 1 90 ? -12.585 -7.413 -2.777 1.00 96.38 90 TRP A O 1
ATOM 729 N N . GLU A 1 91 ? -14.396 -6.333 -3.572 1.00 91.94 91 GLU A N 1
ATOM 730 C CA . GLU A 1 91 ? -15.371 -7.402 -3.300 1.00 91.94 91 GLU A CA 1
ATOM 731 C C . GLU A 1 91 ? -14.875 -8.773 -3.780 1.00 91.94 91 GLU A C 1
ATOM 733 O O . GLU A 1 91 ? -14.863 -9.754 -3.029 1.00 91.94 91 GLU A O 1
ATOM 738 N N . SER A 1 92 ? -14.390 -8.826 -5.023 1.00 92.56 92 SER A N 1
ATOM 739 C CA . SER A 1 92 ? -13.872 -10.065 -5.598 1.00 92.56 92 SER A CA 1
ATOM 740 C C . SER A 1 92 ? -12.659 -10.576 -4.821 1.00 92.56 92 SER A C 1
ATOM 742 O O . SER A 1 92 ? -12.653 -11.733 -4.415 1.00 92.56 92 SER A O 1
ATOM 744 N N . LEU A 1 93 ? -11.674 -9.723 -4.540 1.00 94.94 93 LEU A N 1
ATOM 745 C CA . LEU A 1 93 ? -10.419 -10.083 -3.880 1.00 94.94 93 LEU A CA 1
ATOM 746 C C . LEU A 1 93 ? -10.643 -10.561 -2.434 1.00 94.94 93 LEU A C 1
ATOM 748 O O . LEU A 1 93 ? -10.112 -11.588 -2.010 1.00 94.94 93 LEU A O 1
ATOM 752 N N . VAL A 1 94 ? -11.505 -9.858 -1.701 1.00 96.62 94 VAL A N 1
ATOM 753 C CA . VAL A 1 94 ? -11.913 -10.186 -0.328 1.00 96.62 94 VAL A CA 1
ATOM 754 C C . VAL A 1 94 ? -12.674 -11.512 -0.254 1.00 96.62 94 VAL A C 1
ATOM 756 O O . VAL A 1 94 ? -12.577 -12.222 0.749 1.00 96.62 94 VAL A O 1
ATOM 759 N N . SER A 1 95 ? -13.402 -11.896 -1.307 1.00 95.44 95 SER A N 1
ATOM 760 C CA . SER A 1 95 ? -14.167 -13.149 -1.312 1.00 95.44 95 SER A CA 1
ATOM 761 C C . SER A 1 95 ? -13.291 -14.410 -1.256 1.00 95.44 95 SER A C 1
ATOM 763 O O . SER A 1 95 ? -13.734 -15.425 -0.713 1.00 95.44 95 SER A O 1
ATOM 765 N N . TYR A 1 96 ? -12.051 -14.354 -1.761 1.00 94.88 96 TYR A N 1
ATOM 766 C CA . TYR A 1 96 ? -11.169 -15.525 -1.871 1.00 94.88 96 TYR A CA 1
ATOM 767 C C . TYR A 1 96 ? -9.814 -15.399 -1.161 1.00 94.88 96 TYR A C 1
ATOM 769 O O . TYR A 1 96 ? -9.133 -16.414 -1.022 1.00 94.88 96 TYR A O 1
ATOM 777 N N . SER A 1 97 ? -9.418 -14.212 -0.690 1.00 97.50 97 SER A N 1
ATOM 778 C CA . SER A 1 97 ? -8.160 -14.011 0.041 1.00 97.50 97 SER A CA 1
ATOM 779 C C . SER A 1 97 ? -8.403 -13.498 1.461 1.00 97.50 97 SER A C 1
ATOM 781 O O . SER A 1 97 ? -8.983 -12.434 1.689 1.00 97.50 97 SER A O 1
ATOM 783 N N . ASP A 1 98 ? -7.905 -14.244 2.448 1.00 97.75 98 ASP A N 1
ATOM 784 C CA . ASP A 1 98 ? -7.923 -13.798 3.842 1.00 97.75 98 ASP A CA 1
ATOM 785 C C . ASP A 1 98 ? -6.945 -12.640 4.081 1.00 97.75 98 ASP A C 1
ATOM 787 O O . ASP A 1 98 ? -7.203 -11.782 4.924 1.00 97.75 98 ASP A O 1
ATOM 791 N N . MET A 1 99 ? -5.851 -12.561 3.315 1.00 98.31 99 MET A N 1
ATOM 792 C CA . MET A 1 99 ? -4.947 -11.408 3.371 1.00 98.31 99 MET A CA 1
ATOM 793 C C . MET A 1 99 ? -5.626 -10.159 2.810 1.00 98.31 99 MET A C 1
ATOM 795 O O . MET A 1 99 ? -5.472 -9.077 3.375 1.00 98.31 99 MET A O 1
ATOM 799 N N . ALA A 1 100 ? -6.442 -10.302 1.764 1.00 97.94 100 ALA A N 1
ATOM 800 C CA . ALA A 1 100 ? -7.233 -9.200 1.239 1.00 97.94 100 ALA A CA 1
ATOM 801 C C . ALA A 1 100 ? -8.241 -8.669 2.257 1.00 97.94 100 ALA A C 1
ATOM 803 O O . ALA A 1 100 ? -8.319 -7.459 2.431 1.00 97.94 100 ALA A O 1
ATOM 804 N N . LYS A 1 101 ? -8.942 -9.552 2.987 1.00 97.75 101 LYS A N 1
ATOM 805 C CA . LYS A 1 101 ? -9.817 -9.152 4.108 1.00 97.75 101 LYS A CA 1
ATOM 806 C C . LYS A 1 101 ? -9.061 -8.315 5.132 1.00 97.75 101 LYS A C 1
ATOM 808 O O . LYS A 1 101 ? -9.538 -7.264 5.536 1.00 97.75 101 LYS A O 1
ATOM 813 N N . VAL A 1 102 ? -7.873 -8.769 5.540 1.00 97.81 102 VAL A N 1
ATOM 814 C CA . VAL A 1 102 ? -7.046 -8.039 6.511 1.00 97.81 102 VAL A CA 1
ATOM 815 C C . VAL A 1 102 ? -6.663 -6.664 5.968 1.00 97.81 102 VAL A C 1
ATOM 817 O O . VAL A 1 102 ? -6.865 -5.674 6.661 1.00 97.81 102 VAL A O 1
ATOM 820 N N . ALA A 1 103 ? -6.129 -6.583 4.748 1.00 97.88 103 ALA A N 1
ATOM 821 C CA . ALA A 1 103 ? -5.718 -5.310 4.158 1.00 97.88 103 ALA A CA 1
ATOM 822 C C . ALA A 1 103 ? -6.898 -4.340 3.997 1.00 97.88 103 ALA A C 1
ATOM 824 O O . ALA A 1 103 ? -6.788 -3.190 4.417 1.00 97.88 103 ALA A O 1
ATOM 825 N N . PHE A 1 104 ? -8.025 -4.825 3.471 1.00 97.31 104 PHE A N 1
ATOM 826 C CA . PHE A 1 104 ? -9.268 -4.074 3.318 1.00 97.31 104 PHE A CA 1
ATOM 827 C C . PHE A 1 104 ? -9.709 -3.453 4.647 1.00 97.31 104 PHE A C 1
ATOM 829 O O . PHE A 1 104 ? -9.836 -2.236 4.762 1.00 97.31 104 PHE A O 1
ATOM 836 N N . GLU A 1 105 ? -9.834 -4.282 5.684 1.00 95.88 105 GLU A N 1
ATOM 837 C CA . GLU A 1 105 ? -10.229 -3.841 7.020 1.00 95.88 105 GLU A CA 1
ATOM 838 C C . GLU A 1 105 ? -9.257 -2.824 7.615 1.00 95.88 105 GLU A C 1
ATOM 840 O O . GLU A 1 105 ? -9.670 -1.947 8.364 1.00 95.88 105 GLU A O 1
ATOM 845 N N . MET A 1 106 ? -7.956 -2.925 7.338 1.00 96.00 106 MET A N 1
ATOM 846 C CA . MET A 1 106 ? -7.006 -1.943 7.859 1.00 96.00 106 MET A CA 1
ATOM 847 C C . MET A 1 106 ? -7.108 -0.609 7.117 1.00 96.00 106 MET A C 1
ATOM 849 O O . MET A 1 106 ? -7.025 0.431 7.763 1.00 96.00 106 MET A O 1
ATOM 853 N N . ILE A 1 107 ? -7.283 -0.635 5.791 1.00 95.75 107 ILE A N 1
ATOM 854 C CA . ILE A 1 107 ? -7.330 0.560 4.935 1.00 95.75 107 ILE A CA 1
ATOM 855 C C . ILE A 1 107 ? -8.618 1.360 5.151 1.00 95.75 107 ILE A C 1
ATOM 857 O O . ILE A 1 107 ? -8.546 2.582 5.268 1.00 95.75 107 ILE A O 1
ATOM 861 N N . PHE A 1 108 ? -9.771 0.686 5.196 1.00 93.94 108 PHE A N 1
ATOM 862 C CA . PHE A 1 108 ? -11.089 1.335 5.209 1.00 93.94 108 PHE A CA 1
ATOM 863 C C . PHE A 1 108 ? -11.707 1.476 6.596 1.00 93.94 108 PHE A C 1
ATOM 865 O O . PHE A 1 108 ? -12.765 2.085 6.739 1.00 93.94 108 PHE A O 1
ATOM 872 N N . ARG A 1 109 ? -11.068 0.945 7.643 1.00 86.81 109 ARG A N 1
ATOM 873 C CA . ARG A 1 109 ? -11.543 1.181 9.004 1.00 86.81 109 ARG A CA 1
ATOM 874 C C . ARG A 1 109 ? -11.496 2.668 9.318 1.00 86.81 109 ARG A C 1
ATOM 876 O O . ARG A 1 109 ? -10.443 3.294 9.206 1.00 86.81 109 ARG A O 1
ATOM 883 N N . ASP A 1 110 ? -12.615 3.178 9.824 1.00 69.06 110 ASP A N 1
ATOM 884 C CA . ASP A 1 110 ? -12.694 4.523 10.381 1.00 69.06 110 ASP A CA 1
ATOM 885 C C . ASP A 1 110 ? -11.573 4.728 11.399 1.00 69.06 110 ASP A C 1
ATOM 887 O O . ASP A 1 110 ? -11.520 4.108 12.470 1.00 69.06 110 ASP A O 1
ATOM 891 N N . SER A 1 111 ? -10.626 5.589 11.034 1.00 61.06 111 SER A N 1
ATOM 892 C CA . SER A 1 111 ? -9.547 5.946 11.935 1.00 61.06 111 SER A CA 1
ATOM 893 C C . SER A 1 111 ? -10.110 6.838 13.039 1.00 61.06 111 SER A C 1
ATOM 895 O O . SER A 1 111 ? -10.916 7.733 12.792 1.00 61.06 111 SER A O 1
ATOM 897 N N . LEU A 1 112 ? -9.703 6.579 14.282 1.00 58.22 112 LEU A N 1
ATOM 898 C CA . LEU A 1 112 ? -10.070 7.395 15.437 1.00 58.22 112 LEU A CA 1
ATOM 899 C C . LEU A 1 112 ? -9.527 8.818 15.235 1.00 58.22 112 LEU A C 1
ATOM 901 O O . LEU A 1 112 ? -8.356 9.098 15.530 1.00 58.22 112 LEU A O 1
ATOM 905 N N . GLU A 1 113 ? -10.357 9.712 14.707 1.00 58.88 113 GLU A N 1
ATOM 906 C CA . GLU A 1 113 ? -9.983 11.097 14.457 1.00 58.88 113 GLU A CA 1
ATOM 907 C C . GLU A 1 113 ? -10.679 12.086 15.386 1.00 58.88 113 GLU A C 1
ATOM 909 O O . GLU A 1 113 ? -11.898 12.207 15.458 1.00 58.88 113 GLU A O 1
ATOM 914 N N . GLY A 1 114 ? -9.831 12.854 16.070 1.00 56.06 114 GLY A N 1
ATOM 915 C CA . GLY A 1 114 ? -10.075 14.266 16.331 1.00 56.06 114 GLY A CA 1
ATOM 916 C C . GLY A 1 114 ? -10.630 14.598 17.704 1.00 56.06 114 GLY A C 1
ATOM 917 O O . GLY A 1 114 ? -9.965 15.296 18.460 1.00 56.06 114 GLY A O 1
ATOM 918 N N . SER A 1 115 ? -11.818 14.114 18.065 1.00 52.66 115 SER A N 1
ATOM 919 C CA . SER A 1 115 ? -12.525 14.688 19.225 1.00 52.66 115 SER A CA 1
ATOM 920 C C . SER A 1 115 ? -12.113 14.115 20.583 1.00 52.66 115 SER A C 1
ATOM 922 O O . SER A 1 115 ? -12.321 14.755 21.609 1.00 52.66 115 SER A O 1
ATOM 924 N N . TYR A 1 116 ? -11.540 12.910 20.622 1.00 56.34 116 TYR A N 1
ATOM 925 C CA . TYR A 1 116 ? -11.260 12.209 21.884 1.00 56.34 116 TYR A CA 1
ATOM 926 C C . TYR A 1 116 ? -9.892 12.544 22.490 1.00 56.34 116 TYR A C 1
ATOM 928 O O . TYR A 1 116 ? -9.658 12.248 23.658 1.00 56.34 116 TYR A O 1
ATOM 936 N N . LEU A 1 117 ? -8.985 13.148 21.710 1.00 64.25 117 LEU A N 1
ATOM 937 C CA . LEU A 1 117 ? -7.589 13.357 22.114 1.00 64.25 117 LEU A CA 1
ATOM 938 C C . LEU A 1 117 ? -7.310 14.738 22.718 1.00 64.25 117 LEU A C 1
ATOM 940 O O . LEU A 1 117 ? -6.292 14.910 23.380 1.00 64.25 117 LEU A O 1
ATOM 944 N N . GLU A 1 118 ? -8.209 15.709 22.546 1.00 65.44 118 GLU A N 1
ATOM 945 C CA . GLU A 1 118 ? -7.980 17.110 22.936 1.00 65.44 118 GLU A CA 1
ATOM 946 C C . GLU A 1 118 ? -7.849 17.309 24.462 1.00 65.44 118 GLU A C 1
ATOM 948 O O . GLU A 1 118 ? -7.264 18.289 24.914 1.00 65.44 118 GLU A O 1
ATOM 953 N N . ASN A 1 119 ? -8.326 16.344 25.260 1.00 69.81 119 ASN A N 1
ATOM 954 C CA . ASN A 1 119 ? -8.144 16.274 26.718 1.00 69.81 119 ASN A CA 1
ATOM 955 C C . ASN A 1 119 ? -7.763 14.858 27.197 1.00 69.81 119 ASN A C 1
ATOM 957 O O . ASN A 1 119 ? -8.034 14.488 28.341 1.00 69.81 119 ASN A O 1
ATOM 961 N N . ALA A 1 120 ? -7.191 14.039 26.312 1.00 77.06 120 ALA A N 1
ATOM 962 C CA . ALA A 1 120 ? -6.816 12.668 26.634 1.00 77.06 120 ALA A CA 1
ATOM 963 C C . ALA A 1 120 ? -5.617 12.621 27.589 1.00 77.06 120 ALA A C 1
ATOM 965 O O . ALA A 1 120 ? -4.685 13.421 27.487 1.00 77.06 120 ALA A O 1
ATOM 966 N N . ASP A 1 121 ? -5.618 11.645 28.497 1.00 87.06 121 ASP A N 1
ATOM 967 C CA . ASP A 1 121 ? -4.424 11.337 29.276 1.00 87.06 121 ASP A CA 1
ATOM 968 C C . ASP A 1 121 ? -3.327 10.743 28.363 1.00 87.06 121 ASP A C 1
ATOM 970 O O . ASP A 1 121 ? -3.601 10.230 27.274 1.00 87.06 121 ASP A O 1
ATOM 974 N N . PHE A 1 122 ? -2.071 10.802 28.811 1.00 85.12 122 PHE A N 1
ATOM 975 C CA . PHE A 1 122 ? -0.923 10.277 28.068 1.00 85.12 122 PHE A CA 1
ATOM 976 C C . PHE A 1 122 ? -1.107 8.821 27.604 1.00 85.12 122 PHE A C 1
ATOM 978 O O . PHE A 1 122 ? -0.756 8.491 26.471 1.00 85.12 122 PHE A O 1
ATOM 985 N N . MET A 1 123 ? -1.667 7.959 28.453 1.00 87.19 123 MET A N 1
ATOM 986 C CA . MET A 1 123 ? -1.924 6.558 28.139 1.00 87.19 123 MET A CA 1
ATOM 987 C C . MET A 1 123 ? -2.913 6.422 26.982 1.00 87.19 123 MET A C 1
ATOM 989 O O . MET A 1 123 ? -2.646 5.692 26.031 1.00 87.19 123 MET A O 1
ATOM 993 N N . THR A 1 124 ? -3.998 7.195 27.003 1.00 86.94 124 THR A N 1
ATOM 994 C CA . THR A 1 124 ? -4.985 7.232 25.915 1.00 86.94 124 THR A CA 1
ATOM 995 C C . THR A 1 124 ? -4.350 7.665 24.581 1.00 86.94 124 THR A C 1
ATOM 997 O O . THR A 1 124 ? -4.606 7.062 23.537 1.00 86.94 124 THR A O 1
ATOM 1000 N N . VAL A 1 125 ? -3.471 8.675 24.596 1.00 85.00 125 VAL A N 1
ATOM 1001 C CA . VAL A 1 125 ? -2.732 9.114 23.394 1.00 85.00 125 VAL A CA 1
ATOM 1002 C C . VAL A 1 125 ? -1.798 8.012 22.883 1.00 85.00 125 VAL A C 1
ATOM 1004 O O . VAL A 1 125 ? -1.750 7.740 21.681 1.00 85.00 125 VAL A O 1
ATOM 1007 N N . TYR A 1 126 ? -1.075 7.349 23.786 1.00 85.81 126 TYR A N 1
ATOM 1008 C CA . TYR A 1 126 ? -0.172 6.253 23.444 1.00 85.81 126 TYR A CA 1
ATOM 1009 C C . TYR A 1 126 ? -0.914 5.055 22.831 1.00 85.81 126 TYR A C 1
ATOM 1011 O O . TYR A 1 126 ? -0.471 4.495 21.825 1.00 85.81 126 TYR A O 1
ATOM 1019 N N . GLU A 1 127 ? -2.061 4.678 23.394 1.00 87.94 127 GLU A N 1
ATOM 1020 C CA . GLU A 1 127 ? -2.912 3.611 22.862 1.00 87.94 127 GLU A CA 1
ATOM 1021 C C . GLU A 1 127 ? -3.449 3.954 21.471 1.00 87.94 127 GLU A C 1
ATOM 1023 O O . GLU A 1 127 ? -3.397 3.113 20.572 1.00 87.94 127 GLU A O 1
ATOM 1028 N N . ALA A 1 128 ? -3.881 5.199 21.255 1.00 86.31 128 ALA A N 1
ATOM 1029 C CA . ALA A 1 128 ? -4.315 5.661 19.941 1.00 86.31 128 ALA A CA 1
ATOM 1030 C C . ALA A 1 128 ? -3.179 5.591 18.907 1.00 86.31 128 ALA A C 1
ATOM 1032 O O . ALA A 1 128 ? -3.383 5.113 17.788 1.00 86.31 128 ALA A O 1
ATOM 1033 N N . GLN A 1 129 ? -1.964 6.002 19.283 1.00 87.44 129 GLN A N 1
ATOM 1034 C CA . GLN A 1 129 ? -0.790 5.895 18.416 1.00 87.44 129 GLN A CA 1
ATOM 1035 C C . GLN A 1 129 ? -0.473 4.432 18.072 1.00 87.44 129 GLN A C 1
ATOM 1037 O O . GLN A 1 129 ? -0.203 4.112 16.914 1.00 87.44 129 GLN A O 1
ATOM 1042 N N . ARG A 1 130 ? -0.550 3.523 19.051 1.00 90.44 130 ARG A N 1
ATOM 1043 C CA . ARG A 1 130 ? -0.358 2.081 18.831 1.00 90.44 130 ARG A CA 1
ATOM 1044 C C . ARG A 1 130 ? -1.428 1.483 17.928 1.00 90.44 130 ARG A C 1
ATOM 1046 O O . ARG A 1 130 ? -1.095 0.690 17.055 1.00 90.44 130 ARG A O 1
ATOM 1053 N N . ALA A 1 131 ? -2.687 1.863 18.117 1.00 90.81 131 ALA A N 1
ATOM 1054 C CA . ALA A 1 131 ? -3.787 1.391 17.288 1.00 90.81 131 ALA A CA 1
ATOM 1055 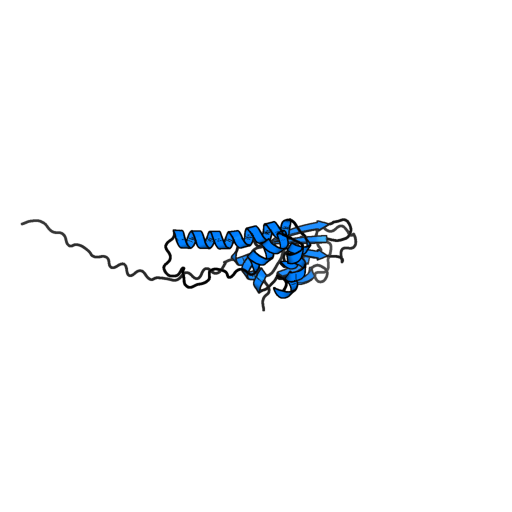C C . ALA A 1 131 ? -3.591 1.795 15.822 1.00 90.81 131 ALA A C 1
ATOM 1057 O O . ALA A 1 131 ? -3.679 0.939 14.947 1.00 90.81 131 ALA A O 1
ATOM 1058 N N . ARG A 1 132 ? -3.246 3.064 15.564 1.00 91.19 132 ARG A N 1
ATOM 1059 C CA . ARG A 1 132 ? -2.919 3.573 14.222 1.00 91.19 132 ARG A CA 1
ATOM 1060 C C . ARG A 1 132 ? -1.781 2.791 13.582 1.00 91.19 132 ARG A C 1
ATOM 1062 O O . ARG A 1 132 ? -1.910 2.279 12.474 1.00 91.19 132 ARG A O 1
ATOM 1069 N N . GLU A 1 133 ? -0.688 2.636 14.315 1.00 92.62 133 GLU A N 1
ATOM 1070 C CA . GLU A 1 133 ? 0.479 1.921 13.816 1.00 92.62 133 GLU A CA 1
ATOM 1071 C C . GLU A 1 133 ? 0.178 0.445 13.511 1.00 92.62 133 GLU A C 1
ATOM 1073 O O . GLU A 1 133 ? 0.652 -0.092 12.510 1.00 92.62 133 GLU A O 1
ATOM 1078 N N . ASN A 1 134 ? -0.678 -0.199 14.308 1.00 94.44 134 ASN A N 1
ATOM 1079 C CA . ASN A 1 134 ? -1.131 -1.560 14.037 1.00 94.44 134 ASN A CA 1
ATOM 1080 C C . ASN A 1 134 ? -1.890 -1.663 12.706 1.00 94.44 134 ASN A C 1
ATOM 1082 O O . ASN A 1 134 ? -1.658 -2.628 11.981 1.00 94.44 134 ASN A O 1
ATOM 1086 N N . LEU A 1 135 ? -2.737 -0.683 12.350 1.00 94.94 135 LEU A N 1
ATOM 1087 C CA . LEU A 1 135 ? -3.435 -0.678 11.051 1.00 94.94 135 LEU A CA 1
ATOM 1088 C C . LEU A 1 135 ? -2.431 -0.761 9.899 1.00 94.94 135 LEU A C 1
ATOM 1090 O O . LEU A 1 135 ? -2.508 -1.655 9.054 1.00 94.94 135 LEU A O 1
ATOM 1094 N N . ARG A 1 136 ? -1.426 0.121 9.928 1.00 95.62 136 ARG A N 1
ATOM 1095 C CA . ARG A 1 136 ? -0.350 0.141 8.935 1.00 95.62 136 ARG A CA 1
ATOM 1096 C C . ARG A 1 136 ? 0.387 -1.195 8.886 1.00 95.62 136 ARG A C 1
ATOM 1098 O O . ARG A 1 136 ? 0.550 -1.766 7.811 1.00 95.62 136 ARG A O 1
ATOM 1105 N N . VAL A 1 137 ? 0.840 -1.703 10.032 1.00 96.69 137 VAL A N 1
ATOM 1106 C CA . VAL A 1 137 ? 1.658 -2.924 10.095 1.00 96.69 137 VAL A CA 1
ATOM 1107 C C . VAL A 1 137 ? 0.891 -4.148 9.592 1.00 96.69 137 VAL A C 1
ATOM 1109 O O . VAL A 1 137 ? 1.449 -4.935 8.829 1.00 96.69 137 VAL A O 1
ATOM 1112 N N . PHE A 1 138 ? -0.384 -4.309 9.956 1.00 97.75 138 PHE A N 1
ATOM 1113 C CA . PHE A 1 138 ? -1.191 -5.434 9.479 1.00 97.75 138 PHE A CA 1
ATOM 1114 C C . PHE A 1 138 ? -1.509 -5.334 7.984 1.00 97.75 138 PHE A C 1
ATOM 1116 O O . PHE A 1 138 ? -1.443 -6.350 7.290 1.00 97.75 138 PHE A O 1
ATOM 1123 N N . CYS A 1 139 ? -1.768 -4.128 7.468 1.00 97.81 139 CYS A N 1
ATOM 1124 C CA . CYS A 1 139 ? -1.918 -3.909 6.030 1.00 97.81 139 CYS A CA 1
ATOM 1125 C C . CYS A 1 139 ? -0.640 -4.294 5.271 1.00 97.81 139 CYS A C 1
ATOM 1127 O O . CYS A 1 139 ? -0.701 -5.015 4.275 1.00 97.81 139 CYS A O 1
ATOM 1129 N N . LEU A 1 140 ? 0.526 -3.845 5.749 1.00 97.56 140 LEU A N 1
ATOM 1130 C CA . LEU A 1 140 ? 1.813 -4.160 5.127 1.00 97.56 140 LEU A CA 1
ATOM 1131 C C . LEU A 1 140 ? 2.127 -5.654 5.179 1.00 97.56 140 LEU A C 1
ATOM 1133 O O . LEU A 1 140 ? 2.574 -6.214 4.186 1.00 97.56 140 LEU A O 1
ATOM 1137 N N . MET A 1 141 ? 1.840 -6.315 6.300 1.00 98.00 141 MET A N 1
ATOM 1138 C CA . MET A 1 141 ? 1.997 -7.764 6.429 1.00 98.00 141 MET A CA 1
ATOM 1139 C C . MET A 1 141 ? 1.141 -8.523 5.405 1.00 98.00 141 MET A C 1
ATOM 1141 O O . MET A 1 141 ? 1.621 -9.481 4.800 1.00 98.00 141 MET A O 1
ATOM 1145 N N . ALA A 1 142 ? -0.117 -8.115 5.218 1.00 98.06 142 ALA A N 1
ATOM 1146 C CA . ALA A 1 142 ? -1.014 -8.727 4.243 1.00 98.06 142 ALA A CA 1
ATOM 1147 C C . ALA A 1 142 ? -0.520 -8.513 2.802 1.00 98.06 142 ALA A C 1
ATOM 1149 O O . ALA A 1 142 ? -0.417 -9.472 2.037 1.00 98.06 142 ALA A O 1
ATOM 1150 N N . ALA A 1 143 ? -0.130 -7.281 2.461 1.00 97.56 143 ALA A N 1
ATOM 1151 C CA . ALA A 1 143 ? 0.468 -6.949 1.168 1.00 97.56 143 ALA A CA 1
ATOM 1152 C C . ALA A 1 143 ? 1.771 -7.729 0.909 1.00 97.56 143 ALA A C 1
ATOM 1154 O O . ALA A 1 143 ? 2.039 -8.166 -0.210 1.00 97.56 143 ALA A O 1
ATOM 1155 N N . ASP A 1 144 ? 2.580 -7.975 1.939 1.00 96.00 144 ASP A N 1
ATOM 1156 C CA . ASP A 1 144 ? 3.818 -8.729 1.764 1.00 96.00 144 ASP A CA 1
ATOM 1157 C C . ASP A 1 144 ? 3.572 -10.191 1.369 1.00 96.00 144 ASP A C 1
ATOM 1159 O O . ASP A 1 144 ? 4.360 -10.767 0.612 1.00 96.00 144 ASP A O 1
ATOM 1163 N N . ARG A 1 145 ? 2.461 -10.781 1.821 1.00 96.38 145 ARG A N 1
ATOM 1164 C CA . ARG A 1 145 ? 2.105 -12.180 1.545 1.00 96.38 145 ARG A CA 1
ATOM 1165 C C . ARG A 1 145 ? 1.615 -12.407 0.122 1.00 96.38 145 ARG A C 1
ATOM 1167 O O . ARG A 1 145 ? 1.954 -13.430 -0.465 1.00 96.38 145 ARG A O 1
ATOM 1174 N N . GLU A 1 146 ? 0.849 -11.473 -0.431 1.00 97.31 146 GLU A N 1
ATOM 1175 C CA . GLU A 1 146 ? 0.158 -11.651 -1.710 1.00 97.31 146 GLU A CA 1
ATOM 1176 C C . GLU A 1 146 ? 0.349 -10.427 -2.607 1.00 97.31 146 GLU A C 1
ATOM 1178 O O . GLU A 1 146 ? 0.076 -9.294 -2.215 1.00 97.31 146 GLU A O 1
ATOM 1183 N N . LEU A 1 147 ? 0.831 -10.648 -3.835 1.00 96.44 147 LEU A N 1
ATOM 1184 C CA . LEU A 1 147 ? 1.080 -9.558 -4.780 1.00 96.44 147 LEU A CA 1
ATOM 1185 C C . LEU A 1 147 ? -0.207 -8.820 -5.157 1.00 96.44 147 LEU A C 1
ATOM 1187 O O . LEU A 1 147 ? -0.193 -7.595 -5.197 1.00 96.44 147 LEU A O 1
ATOM 1191 N N . ASP A 1 148 ? -1.299 -9.546 -5.372 1.00 97.50 148 ASP A N 1
ATOM 1192 C CA . ASP A 1 148 ? -2.583 -8.961 -5.764 1.00 97.50 148 ASP A CA 1
ATOM 1193 C C . ASP A 1 148 ? -3.125 -8.043 -4.662 1.00 97.50 148 ASP A C 1
ATOM 1195 O O . ASP A 1 148 ? -3.605 -6.950 -4.948 1.00 97.50 148 ASP A O 1
ATOM 1199 N N . VAL A 1 149 ? -2.930 -8.424 -3.393 1.00 98.25 149 VAL A N 1
ATOM 1200 C CA . VAL A 1 149 ? -3.239 -7.581 -2.229 1.00 98.25 149 VAL A CA 1
ATOM 1201 C C . VAL A 1 149 ? -2.340 -6.350 -2.194 1.00 98.25 149 VAL A C 1
ATOM 1203 O O . VAL A 1 149 ? -2.826 -5.246 -1.979 1.00 98.25 149 VAL A O 1
ATOM 1206 N N . ALA A 1 150 ? -1.038 -6.492 -2.454 1.00 98.12 150 ALA A N 1
ATOM 1207 C CA . ALA A 1 150 ? -0.145 -5.337 -2.518 1.00 98.12 150 ALA A CA 1
ATOM 1208 C C . ALA A 1 150 ? -0.527 -4.357 -3.637 1.00 98.12 150 ALA A C 1
ATOM 1210 O O . ALA A 1 150 ? -0.470 -3.148 -3.429 1.00 98.12 150 ALA A O 1
ATOM 1211 N N . ILE A 1 151 ? -0.926 -4.856 -4.810 1.00 97.44 151 ILE A N 1
ATOM 1212 C CA . ILE A 1 151 ? -1.403 -4.026 -5.924 1.00 97.44 151 ILE A CA 1
ATOM 1213 C C . ILE A 1 151 ? -2.715 -3.342 -5.535 1.00 97.44 151 ILE A C 1
ATOM 1215 O O . ILE A 1 151 ? -2.827 -2.128 -5.697 1.00 97.44 151 ILE A O 1
ATOM 1219 N N . ALA A 1 152 ? -3.666 -4.090 -4.968 1.00 97.94 152 ALA A N 1
ATOM 1220 C CA . ALA A 1 152 ? -4.954 -3.562 -4.531 1.00 97.94 152 ALA A CA 1
ATOM 1221 C C . ALA A 1 152 ? -4.813 -2.489 -3.444 1.00 97.94 152 ALA A C 1
ATOM 1223 O O . ALA A 1 152 ? -5.542 -1.504 -3.467 1.00 97.94 152 ALA A O 1
ATOM 1224 N N . SER A 1 153 ? -3.836 -2.626 -2.545 1.00 97.88 153 SER A N 1
ATOM 1225 C CA . SER A 1 153 ? -3.485 -1.619 -1.536 1.00 97.88 153 SER A CA 1
ATOM 1226 C C . SER A 1 153 ? -2.696 -0.426 -2.093 1.00 97.88 153 SER A C 1
ATOM 1228 O O . SER A 1 153 ? -2.366 0.486 -1.340 1.00 97.88 153 SER A O 1
ATOM 1230 N N . GLY A 1 154 ? -2.329 -0.420 -3.378 1.00 97.12 154 GLY A N 1
ATOM 1231 C CA . GLY A 1 154 ? -1.471 0.616 -3.956 1.00 97.12 154 GLY A CA 1
ATOM 1232 C C . GLY A 1 154 ? -0.039 0.601 -3.407 1.00 97.12 154 GLY A C 1
ATOM 1233 O O . GLY A 1 154 ? 0.570 1.655 -3.262 1.00 97.12 154 GLY A O 1
ATOM 1234 N N . LEU A 1 155 ? 0.492 -0.576 -3.071 1.00 97.38 155 LEU A N 1
ATOM 1235 C CA . LEU A 1 155 ? 1.824 -0.798 -2.483 1.00 97.38 155 LEU A CA 1
ATOM 1236 C C . LEU A 1 155 ? 2.758 -1.629 -3.378 1.00 97.38 155 LEU A C 1
ATOM 1238 O O . LEU A 1 155 ? 3.887 -1.948 -2.992 1.00 97.38 155 LEU A O 1
ATOM 1242 N N . ALA A 1 156 ? 2.298 -1.990 -4.575 1.00 96.69 156 ALA A N 1
ATOM 1243 C CA . ALA A 1 156 ? 3.096 -2.691 -5.566 1.00 96.69 156 ALA A CA 1
ATOM 1244 C C . ALA A 1 156 ? 2.789 -2.232 -6.992 1.00 96.69 156 ALA A C 1
ATOM 1246 O O . ALA A 1 156 ? 1.722 -1.699 -7.293 1.00 96.69 156 ALA A O 1
ATOM 1247 N N . PHE A 1 157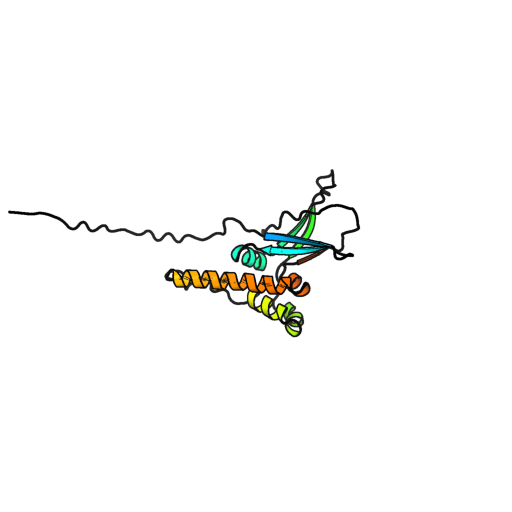 ? 3.747 -2.471 -7.883 1.00 95.00 157 PHE A N 1
ATOM 1248 C CA . PHE A 1 157 ? 3.620 -2.244 -9.316 1.00 95.00 157 PHE A CA 1
ATOM 1249 C C . PHE A 1 157 ? 4.408 -3.306 -10.083 1.00 95.00 157 PHE A C 1
ATOM 1251 O O . PHE A 1 157 ? 5.519 -3.663 -9.687 1.00 95.00 157 PHE A O 1
ATOM 1258 N N . VAL A 1 158 ? 3.854 -3.783 -11.196 1.00 93.88 158 VAL A N 1
ATOM 1259 C CA . VAL A 1 158 ? 4.519 -4.749 -12.076 1.00 93.88 158 VAL A CA 1
ATOM 1260 C C . VAL A 1 158 ? 4.957 -4.032 -13.350 1.00 93.88 158 VAL A C 1
ATOM 1262 O O . VAL A 1 158 ? 4.132 -3.608 -14.158 1.00 93.88 158 VAL A O 1
ATOM 1265 N N . ASP A 1 159 ? 6.268 -3.866 -13.517 1.00 89.38 159 ASP A N 1
ATOM 1266 C CA . ASP A 1 159 ? 6.865 -3.268 -14.707 1.00 89.38 159 ASP A CA 1
ATOM 1267 C C . ASP A 1 159 ? 7.180 -4.347 -15.751 1.00 89.38 159 ASP A C 1
ATOM 1269 O O . ASP A 1 159 ? 8.148 -5.104 -15.632 1.00 89.38 159 ASP A O 1
ATOM 1273 N N . ASN A 1 160 ? 6.365 -4.364 -16.806 1.00 87.12 160 ASN A N 1
ATOM 1274 C CA . ASN A 1 160 ? 6.505 -5.264 -17.954 1.00 87.12 160 ASN A CA 1
ATOM 1275 C C . ASN A 1 160 ? 7.375 -4.662 -19.073 1.00 87.12 160 ASN A C 1
ATOM 1277 O O . ASN A 1 160 ? 7.614 -5.302 -20.094 1.00 87.12 160 ASN A O 1
ATOM 1281 N N . SER A 1 161 ? 7.831 -3.411 -18.929 1.00 76.94 161 SER A N 1
ATOM 1282 C CA . SER A 1 161 ? 8.638 -2.731 -19.953 1.00 76.94 161 SER A CA 1
ATOM 1283 C C . SER A 1 161 ? 10.121 -3.112 -19.902 1.00 76.94 161 SER A C 1
ATOM 1285 O O . SER A 1 161 ? 10.906 -2.679 -20.751 1.00 76.94 161 SER A O 1
ATOM 1287 N N . PHE A 1 162 ? 10.527 -3.915 -18.913 1.00 61.75 162 PHE A N 1
ATOM 1288 C CA . PHE A 1 162 ? 11.916 -4.300 -18.712 1.00 61.75 162 PHE A CA 1
ATOM 1289 C C . PHE A 1 162 ? 12.365 -5.362 -19.727 1.00 61.75 162 PHE A C 1
ATOM 1291 O O . PHE A 1 162 ? 12.258 -6.567 -19.512 1.00 61.75 162 PHE A O 1
ATOM 1298 N N . PHE A 1 163 ? 12.940 -4.908 -20.840 1.00 52.09 163 PHE A N 1
ATOM 1299 C CA . PHE A 1 163 ? 13.702 -5.754 -21.757 1.00 52.09 163 PHE A CA 1
ATOM 1300 C C . PHE A 1 163 ? 15.166 -5.800 -21.297 1.00 52.09 163 PHE A C 1
ATOM 1302 O O . PHE A 1 163 ? 15.805 -4.757 -21.181 1.00 52.09 163 PHE A O 1
ATOM 1309 N N . ARG A 1 164 ? 15.702 -7.003 -21.030 1.00 46.06 164 ARG A N 1
ATOM 1310 C CA . ARG A 1 164 ? 17.079 -7.269 -20.554 1.00 46.06 164 ARG A CA 1
ATOM 1311 C C . ARG A 1 164 ? 18.139 -6.318 -21.145 1.00 46.06 164 ARG A C 1
ATOM 1313 O O . ARG A 1 164 ? 18.715 -6.612 -22.190 1.00 46.06 164 ARG A O 1
ATOM 1320 N N . ARG A 1 165 ? 18.500 -5.263 -20.413 1.00 38.09 165 ARG A N 1
ATOM 1321 C CA . ARG A 1 165 ? 19.837 -4.646 -20.444 1.00 38.09 165 ARG A CA 1
ATOM 1322 C C . ARG A 1 165 ? 20.197 -4.134 -19.049 1.00 38.09 165 ARG A C 1
ATOM 1324 O O . ARG A 1 165 ? 19.906 -3.003 -18.703 1.00 38.09 165 ARG A O 1
ATOM 1331 N N . GLY A 1 166 ? 20.793 -5.023 -18.253 1.00 35.47 166 GLY A N 1
ATOM 1332 C CA . GLY A 1 166 ? 21.960 -4.765 -17.392 1.00 35.47 166 GLY A CA 1
ATOM 1333 C C . GLY A 1 166 ? 21.972 -3.668 -16.316 1.00 35.47 166 GLY A C 1
ATOM 1334 O O . GLY A 1 166 ? 22.977 -3.596 -15.619 1.00 35.47 166 GLY A O 1
ATOM 1335 N N . GLY A 1 167 ? 20.940 -2.845 -16.138 1.00 39.03 167 GLY A N 1
ATOM 1336 C CA . GLY A 1 167 ? 20.995 -1.695 -15.228 1.00 39.03 167 GLY A CA 1
ATOM 1337 C C . GLY A 1 167 ? 20.297 -1.933 -13.889 1.00 39.03 167 GLY A C 1
ATOM 1338 O O . GLY A 1 167 ? 19.093 -2.193 -13.844 1.00 39.03 167 GLY A O 1
ATOM 1339 N N . ILE A 1 168 ? 21.032 -1.788 -12.783 1.00 41.34 168 ILE A N 1
ATOM 1340 C CA . ILE A 1 168 ? 20.464 -1.702 -11.429 1.00 41.34 168 ILE A CA 1
ATOM 1341 C C . ILE A 1 168 ? 19.619 -0.425 -11.359 1.00 41.34 168 ILE A C 1
ATOM 1343 O O . ILE A 1 168 ? 20.144 0.686 -11.333 1.00 41.34 168 ILE A O 1
ATOM 1347 N N . SER A 1 169 ? 18.296 -0.581 -11.337 1.00 41.88 169 SER A N 1
ATOM 1348 C CA . SER A 1 169 ? 17.361 0.540 -11.232 1.00 41.88 169 SER A CA 1
ATOM 1349 C C . SER A 1 169 ? 17.140 0.882 -9.760 1.00 41.88 169 SER A C 1
ATOM 1351 O O . SER A 1 169 ? 16.464 0.152 -9.040 1.00 41.88 169 SER A O 1
ATOM 1353 N N . ILE A 1 170 ? 17.716 1.991 -9.292 1.00 46.53 170 ILE A N 1
ATOM 1354 C CA . ILE A 1 170 ? 17.451 2.507 -7.944 1.00 46.53 170 ILE A CA 1
ATOM 1355 C C . ILE A 1 170 ? 16.176 3.352 -8.000 1.00 46.53 170 ILE A C 1
ATOM 1357 O O . ILE A 1 170 ? 16.159 4.443 -8.572 1.00 46.53 170 ILE A O 1
ATOM 1361 N N . LEU A 1 171 ? 15.106 2.862 -7.379 1.00 46.88 171 LEU A N 1
ATOM 1362 C CA . LEU A 1 171 ? 13.871 3.614 -7.177 1.00 46.88 171 LEU A CA 1
ATOM 1363 C C . LEU A 1 171 ? 14.064 4.556 -5.990 1.00 46.88 171 LEU A C 1
ATOM 1365 O O . LEU A 1 171 ? 13.980 4.146 -4.837 1.00 46.88 171 LEU A O 1
ATOM 1369 N N . ARG A 1 172 ? 14.413 5.815 -6.272 1.00 44.84 172 ARG A N 1
ATOM 1370 C CA . ARG A 1 172 ? 14.846 6.764 -5.233 1.00 44.84 172 ARG A CA 1
ATOM 1371 C C . ARG A 1 172 ? 13.846 7.865 -4.898 1.00 44.84 172 ARG A C 1
ATOM 1373 O O . ARG A 1 172 ? 14.166 8.711 -4.068 1.00 44.84 172 ARG A O 1
ATOM 1380 N N . GLN A 1 173 ? 12.664 7.895 -5.515 1.00 44.56 173 GLN A N 1
ATOM 1381 C CA . GLN A 1 173 ? 11.686 8.919 -5.160 1.00 44.56 173 GLN A CA 1
ATOM 1382 C C . GLN A 1 173 ? 10.244 8.489 -5.430 1.00 44.56 173 GLN A C 1
ATOM 1384 O O . GLN A 1 173 ? 9.743 8.620 -6.544 1.00 44.56 173 GLN A O 1
ATOM 1389 N N . LEU A 1 174 ? 9.568 8.037 -4.376 1.00 48.41 174 LEU A N 1
ATOM 1390 C CA . LEU A 1 174 ? 8.120 8.161 -4.274 1.00 48.41 174 LEU A CA 1
ATOM 1391 C C . LEU A 1 174 ? 7.855 9.568 -3.750 1.00 48.41 174 LEU A C 1
ATOM 1393 O O . LEU A 1 174 ? 8.311 9.928 -2.665 1.00 48.41 174 LEU A O 1
ATOM 1397 N N . ARG A 1 175 ? 7.193 10.397 -4.556 1.00 50.41 175 ARG A N 1
ATOM 1398 C CA . ARG A 1 175 ? 6.618 11.640 -4.048 1.00 50.41 175 ARG A CA 1
ATOM 1399 C C . ARG A 1 175 ? 5.171 11.354 -3.665 1.00 50.41 175 ARG A C 1
ATOM 1401 O O . ARG A 1 175 ? 4.469 10.742 -4.476 1.00 50.41 175 ARG A O 1
ATOM 1408 N N . PRO A 1 176 ? 4.731 11.800 -2.483 1.00 45.50 176 PRO A N 1
ATOM 1409 C CA . PRO A 1 176 ? 3.312 11.927 -2.222 1.00 45.50 176 PRO A CA 1
ATOM 1410 C C . PRO A 1 176 ? 2.712 12.817 -3.316 1.00 45.50 176 PRO A C 1
ATOM 1412 O O . PRO A 1 176 ? 3.311 13.841 -3.660 1.00 45.50 176 PRO A O 1
ATOM 1415 N N . GLY A 1 177 ? 1.606 12.388 -3.928 1.00 40.44 177 GLY A N 1
ATOM 1416 C CA . GLY A 1 177 ? 0.948 13.169 -4.974 1.00 40.44 177 GLY A CA 1
ATOM 1417 C C . GLY A 1 177 ? 0.647 14.584 -4.475 1.00 40.44 177 GLY A C 1
ATOM 1418 O O . GLY A 1 177 ? -0.019 14.745 -3.458 1.00 40.44 177 GLY A O 1
ATOM 1419 N N . ALA A 1 178 ? 1.170 15.596 -5.167 1.00 41.22 178 ALA A N 1
ATOM 1420 C CA . ALA A 1 178 ? 0.645 16.951 -5.064 1.00 41.22 178 ALA A CA 1
ATOM 1421 C C . ALA A 1 178 ? -0.580 17.021 -5.981 1.00 41.22 178 ALA A C 1
ATOM 1423 O O . ALA A 1 178 ? -0.488 16.585 -7.134 1.00 41.22 178 ALA A O 1
ATOM 1424 N N . GLY A 1 179 ? -1.704 17.501 -5.444 1.00 38.66 179 GLY A N 1
ATOM 1425 C CA . GLY A 1 179 ? -2.862 17.897 -6.248 1.00 38.66 179 GLY A CA 1
ATOM 1426 C C . GLY A 1 179 ? -2.521 18.994 -7.248 1.00 38.66 179 GLY A C 1
ATOM 1427 O O . GLY A 1 179 ? -1.550 19.748 -6.997 1.00 38.66 179 GLY A O 1
#

Foldseek 3Di:
DDDDDDDDDDPPPDDPDPPDDDPPDWDKDKDWDDPPQWIKIFIATPALVNLLLCQVQNWWFWWAFPPDPDPVVRIDTPDGPLHADPLVVLPVVVVPDPLSVQLSCLSPPDQPDDDAPPPDDPVVVVVSRVVSRVSRVSNVVSCVVDVVSCSNRSGMDIGNVDDDDDTDIDRDDIDRDDD

Secondary structure (DSSP, 8-state):
-----------------------S---EEEEEEE-SS-EEEEEEESSHHHHHHHHHH-EEEEEE-TT-SSSSSSEEEEEEEE-PPPGGGGHHHHHH-HHHHHHHHHHHS----SSSSTT--HHHHHHHHHHHHHHHHHHHHHHHH-HHHHHHTT-EEEE----S---------PEEPP-

Radius of gyration: 23.57 Å; chains: 1; bounding box: 40×54×89 Å

Sequence (179 aa):
MPFRSPLFYWLLAGRAGAQSYTPEKLEVAVSAIYDGSNVIVRWAPADYESWKWGNEHGYTLVRINTDSESTQDRYAKLGSGLKPLPEEEWESLVSYSDMAKVAFEMIFRDSLEGSYLENADFMTVYEAQRARENLRVFCLMAADRELDVAIASGLAFVDNSFFRRGGISILRQLRPGAG